Protein AF-A0A544U858-F1 (afdb_monomer)

Radius of gyration: 14.36 Å; Cα contacts (8 Å, |Δi|>4): 156; chains: 1; bounding box: 37×37×29 Å

pLDDT: mean 72.61, std 17.4, range [31.17, 94.0]

Solvent-accessible surface area (backbone atoms only — not comparable to full-atom values): 7009 Å² total; per-residue (Å²): 108,71,70,58,55,52,63,64,36,51,59,48,72,58,30,86,87,35,70,44,78,77,44,80,43,66,86,87,44,94,78,65,46,50,30,31,39,31,36,35,65,89,42,45,29,40,41,37,42,70,58,89,80,65,79,74,36,94,88,72,42,72,82,44,69,65,55,55,50,50,51,54,50,49,39,50,51,39,45,79,68,73,40,90,63,74,54,70,61,66,49,69,88,66,84,87,76,94,76,73,103,59,67,81,33,33,27,68,75,78,79,82,124

Secondary structure (DSSP, 8-state):
-HHHHHHHHGGGT--SS-EEEEEEESTT-TT--EEEEEEETTEEEEEEE--SSPPPBTTTBS--HHHHHHHHHHHHHHHHTT------PPPTT--S---SS--SEEEETT---

Mean predicted aligned error: 9.82 Å

Organism: Lysinibacillus sphaericus (NCBI:txid1421)

Foldseek 3Di:
DVVVVVVLCVQLVWQPPHKAFPDWPDVPDPFPWTWTWMQTPNWIKIWTFHDPDTDADPVPGPCDPVVLVVVLVVQVVCVVVVNPGFDFRDGPPDDDDPDDRHTSGIGTPPPDD

Nearest PDB structures (foldseek):
  3i0o-assembly1_A  TM=6.861E-01  e=9.593E-01  Legionella pneumophila serogroup 1
  4ocv-assembly1_A  TM=4.946E-01  e=9.052E-01  Bifidobacterium longum subsp. infantis ATCC 15697 = JCM 1222 = DSM 20088
  2pyw-assembly1_A  TM=4.686E-01  e=3.654E+00  Arabidopsis thaliana
  6trq-assembly2_C  TM=6.353E-01  e=8.247E+00  Saccharomyces cerevisiae S288C
  4qan-assembly2_B  TM=3.577E-01  e=5.818E+00  Mediterraneibacter gnavus ATCC 29149

Structure (mmCIF, N/CA/C/O backbone):
data_AF-A0A544U858-F1
#
_entry.id   AF-A0A544U858-F1
#
loop_
_atom_site.group_PDB
_atom_site.id
_atom_site.type_symbol
_atom_site.label_atom_id
_atom_site.label_alt_id
_atom_site.label_comp_id
_atom_site.label_asym_id
_atom_site.label_entity_id
_atom_site.label_seq_id
_atom_site.pdbx_PDB_ins_code
_atom_site.Cartn_x
_atom_site.Cartn_y
_atom_site.Cartn_z
_atom_site.occupancy
_atom_site.B_iso_or_equiv
_atom_site.auth_seq_id
_atom_site.auth_comp_id
_atom_site.auth_asym_id
_atom_site.auth_atom_id
_atom_site.pdbx_PDB_model_num
ATOM 1 N N . MET A 1 1 ? 1.764 16.251 0.477 1.00 72.62 1 MET A N 1
ATOM 2 C CA . MET A 1 1 ? 2.010 14.791 0.486 1.00 72.62 1 MET A CA 1
ATOM 3 C C . MET A 1 1 ? 0.793 13.998 0.961 1.00 72.62 1 MET A C 1
ATOM 5 O O . MET A 1 1 ? 0.250 13.236 0.179 1.00 72.62 1 MET A O 1
ATOM 9 N N . TYR A 1 2 ? 0.290 14.231 2.178 1.00 75.06 2 TYR A N 1
ATOM 10 C CA . TYR A 1 2 ? -0.862 13.506 2.746 1.00 75.06 2 TYR A CA 1
ATOM 11 C C . TYR A 1 2 ? -2.107 13.437 1.830 1.00 75.06 2 TYR A C 1
ATOM 13 O O . TYR A 1 2 ? -2.676 12.368 1.639 1.00 75.06 2 TYR A O 1
ATOM 21 N N . GLN A 1 3 ? -2.484 14.548 1.184 1.00 81.44 3 GLN A N 1
ATOM 22 C CA . GLN A 1 3 ? -3.631 14.579 0.259 1.00 81.44 3 GLN A CA 1
ATOM 23 C C . GLN A 1 3 ? -3.424 13.746 -1.019 1.00 81.44 3 GLN A C 1
ATOM 25 O O . GLN A 1 3 ? -4.383 13.210 -1.563 1.00 81.44 3 GLN A O 1
ATOM 30 N N . LEU A 1 4 ? -2.180 13.609 -1.494 1.00 82.25 4 LEU A N 1
ATOM 31 C CA . LEU A 1 4 ? -1.856 12.754 -2.644 1.00 82.25 4 LEU A CA 1
ATOM 32 C C . LEU A 1 4 ? -1.991 11.277 -2.275 1.00 82.25 4 LEU A C 1
ATOM 34 O O . LEU A 1 4 ? -2.550 10.506 -3.047 1.00 82.25 4 L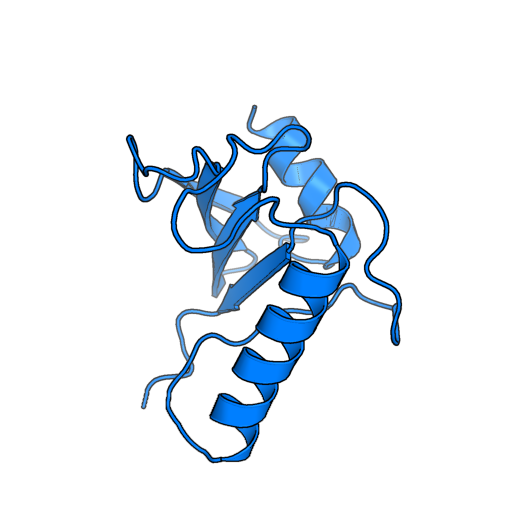EU A O 1
ATOM 38 N N . ILE A 1 5 ? -1.531 10.908 -1.077 1.00 80.25 5 ILE A N 1
ATOM 39 C CA . ILE A 1 5 ? -1.664 9.547 -0.553 1.00 80.25 5 ILE A CA 1
ATOM 40 C C . ILE A 1 5 ? -3.144 9.191 -0.390 1.00 80.25 5 ILE A C 1
ATOM 42 O O . ILE A 1 5 ? -3.550 8.139 -0.863 1.00 80.25 5 ILE A O 1
ATOM 46 N N . LYS A 1 6 ? -3.971 10.088 0.171 1.00 82.12 6 LYS A N 1
ATOM 47 C CA . LYS A 1 6 ? -5.429 9.879 0.237 1.00 82.12 6 LYS A CA 1
ATOM 48 C C . LYS A 1 6 ? -6.038 9.591 -1.134 1.00 82.12 6 LYS A C 1
ATOM 50 O O . LYS A 1 6 ? -6.656 8.548 -1.303 1.00 82.12 6 LYS A O 1
ATOM 55 N N . LYS A 1 7 ? -5.796 10.466 -2.116 1.00 83.75 7 LYS A N 1
ATOM 56 C CA . LYS A 1 7 ? -6.309 10.291 -3.485 1.00 83.75 7 LYS A CA 1
ATOM 57 C C . LYS A 1 7 ? -5.870 8.975 -4.120 1.00 83.75 7 LYS A C 1
ATOM 59 O O . LYS A 1 7 ? -6.648 8.321 -4.798 1.00 83.75 7 LYS A O 1
ATOM 64 N N . ALA A 1 8 ? -4.628 8.563 -3.889 1.00 83.12 8 ALA A N 1
ATOM 65 C CA . ALA A 1 8 ? -4.120 7.308 -4.428 1.00 83.12 8 ALA A CA 1
ATOM 66 C C . ALA A 1 8 ? -4.749 6.062 -3.774 1.00 83.12 8 ALA A C 1
ATOM 68 O O . ALA A 1 8 ? -4.706 4.986 -4.368 1.00 83.12 8 ALA A O 1
ATOM 69 N N . LEU A 1 9 ? -5.330 6.200 -2.577 1.00 84.12 9 LEU A N 1
ATOM 70 C CA . LEU A 1 9 ? -6.007 5.127 -1.847 1.00 84.12 9 LEU A CA 1
ATOM 71 C C . LEU A 1 9 ? -7.519 5.061 -2.123 1.00 84.12 9 LEU A C 1
ATOM 73 O O . LEU A 1 9 ? -8.115 4.012 -1.884 1.00 84.12 9 LEU A O 1
ATOM 77 N N . GLU A 1 10 ? -8.127 6.116 -2.680 1.00 83.50 10 GLU A N 1
ATOM 78 C CA . GLU A 1 10 ? -9.554 6.152 -3.057 1.00 83.50 10 GLU A CA 1
ATOM 79 C C . GLU A 1 10 ? -10.015 4.920 -3.867 1.00 83.50 10 GLU A C 1
ATOM 81 O O . GLU A 1 10 ? -11.052 4.351 -3.522 1.00 83.50 10 GLU A O 1
ATOM 86 N N . PRO A 1 11 ? -9.259 4.412 -4.867 1.00 84.69 11 PRO A N 1
ATOM 87 C CA . PRO A 1 11 ? -9.683 3.243 -5.645 1.00 84.69 11 PRO A CA 1
ATOM 88 C C . PRO A 1 11 ? -9.854 1.961 -4.811 1.00 84.69 11 PRO A C 1
ATOM 90 O O . PRO A 1 11 ? -10.583 1.046 -5.192 1.00 84.69 11 PRO A O 1
ATOM 93 N N . TYR A 1 12 ? -9.201 1.873 -3.653 1.00 82.75 12 TYR A N 1
ATOM 94 C CA . TYR A 1 12 ? -9.300 0.715 -2.766 1.00 82.75 12 TYR A CA 1
ATOM 95 C C . TYR A 1 12 ? -10.521 0.780 -1.849 1.00 82.75 12 TYR A C 1
ATOM 97 O O . TYR A 1 12 ? -10.752 -0.159 -1.095 1.00 82.75 12 TYR A O 1
ATOM 105 N N . SER A 1 13 ? -11.305 1.866 -1.904 1.00 84.06 13 SER A N 1
ATOM 106 C CA . SER A 1 13 ? -12.441 2.098 -1.002 1.00 84.06 13 SER A CA 1
ATOM 107 C C . SER A 1 13 ? -12.055 1.982 0.482 1.00 84.06 13 SER A C 1
ATOM 109 O O . SER A 1 13 ? -12.859 1.549 1.307 1.00 84.06 13 SER A O 1
ATOM 111 N N . LEU A 1 14 ? -10.810 2.343 0.814 1.00 82.81 14 LEU A N 1
ATOM 112 C CA . LEU A 1 14 ? -10.255 2.279 2.163 1.00 82.81 14 LEU A CA 1
ATOM 113 C C . LEU A 1 14 ? -10.293 3.645 2.838 1.00 82.81 14 LEU A C 1
ATOM 115 O O . LEU A 1 14 ? -9.905 4.654 2.249 1.00 82.81 14 LEU A O 1
ATOM 119 N N . GLY A 1 15 ? -10.667 3.656 4.115 1.00 79.19 15 GLY A N 1
ATOM 120 C CA . GLY A 1 15 ? -10.586 4.849 4.945 1.00 79.19 15 GLY A CA 1
ATOM 121 C C . GLY A 1 15 ? -11.729 5.833 4.715 1.00 79.19 15 GLY A C 1
ATOM 122 O O . GLY A 1 15 ? -11.542 7.042 4.871 1.00 79.19 15 GLY A O 1
ATOM 123 N N . ASN A 1 16 ? -12.906 5.313 4.346 1.00 81.12 16 ASN A N 1
ATOM 124 C CA . ASN A 1 16 ? -14.120 6.102 4.124 1.00 81.12 16 ASN A CA 1
ATOM 125 C C . ASN A 1 16 ? -14.607 6.775 5.417 1.00 81.12 16 ASN A C 1
ATOM 127 O O . ASN A 1 16 ? -15.208 7.847 5.363 1.00 81.12 16 ASN A O 1
ATOM 131 N N . LYS A 1 17 ? -14.359 6.153 6.578 1.00 85.94 17 LYS A N 1
ATOM 132 C CA . LYS A 1 17 ? -14.670 6.714 7.901 1.00 85.94 17 LYS A CA 1
ATOM 133 C C . LYS A 1 17 ? -13.447 7.397 8.502 1.00 85.94 17 LYS A C 1
ATOM 135 O O . LYS A 1 17 ? -13.566 8.491 9.048 1.00 85.94 17 LYS A O 1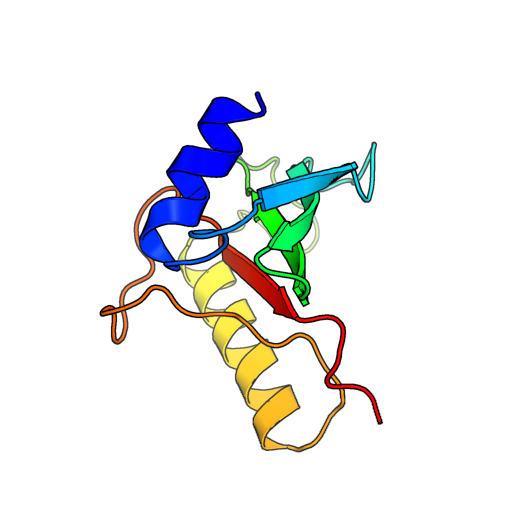
ATOM 140 N N . SER A 1 18 ? -12.275 6.768 8.422 1.00 89.00 18 SER A N 1
ATOM 141 C CA . SER A 1 18 ? -11.023 7.339 8.923 1.00 89.00 18 SER A CA 1
ATOM 142 C C . SER A 1 18 ? -9.805 6.846 8.147 1.00 89.00 18 SER A C 1
ATOM 144 O O . SER A 1 18 ? -9.691 5.672 7.814 1.00 89.00 18 SER A O 1
ATOM 146 N N . LEU A 1 19 ? -8.856 7.749 7.887 1.00 89.06 19 LEU A N 1
ATOM 147 C CA . LEU A 1 19 ? -7.585 7.417 7.245 1.00 89.06 19 LEU A CA 1
ATOM 148 C C . LEU A 1 19 ? -6.452 8.221 7.877 1.00 89.06 19 LEU A C 1
ATOM 150 O O . LEU A 1 19 ? -6.400 9.447 7.747 1.00 89.06 19 LEU A O 1
ATOM 154 N N . ILE A 1 20 ? -5.539 7.527 8.545 1.00 91.25 20 ILE A N 1
ATOM 155 C CA . ILE A 1 20 ? -4.396 8.103 9.253 1.00 91.25 20 ILE A CA 1
ATOM 156 C C . ILE A 1 20 ? -3.122 7.537 8.632 1.00 91.25 20 ILE A C 1
ATOM 158 O O . ILE A 1 20 ? -3.010 6.333 8.430 1.00 91.25 20 ILE A O 1
ATOM 162 N N . ILE A 1 21 ? -2.156 8.399 8.324 1.00 89.62 21 ILE A N 1
ATOM 163 C CA . ILE A 1 21 ? -0.801 7.963 7.972 1.00 89.62 21 ILE A CA 1
ATOM 164 C C . ILE A 1 21 ? -0.007 7.975 9.272 1.00 89.62 21 ILE A C 1
ATOM 166 O O . ILE A 1 21 ? 0.186 9.042 9.847 1.00 89.62 21 ILE A O 1
ATOM 170 N N . GLU A 1 22 ? 0.390 6.801 9.755 1.00 90.56 22 GLU A N 1
ATOM 171 C CA . GLU A 1 22 ? 1.054 6.648 11.052 1.00 90.56 22 GLU A CA 1
ATOM 172 C C . GLU A 1 22 ? 2.531 7.042 10.955 1.00 90.56 22 GLU A C 1
ATOM 174 O O . GLU A 1 22 ? 3.012 7.855 11.740 1.00 90.56 22 GLU A O 1
ATOM 179 N N . LYS A 1 23 ? 3.252 6.484 9.975 1.00 89.38 23 LYS A N 1
ATOM 180 C CA . LYS A 1 23 ? 4.671 6.782 9.737 1.00 89.38 23 LYS A CA 1
ATOM 181 C C . LYS A 1 23 ? 5.128 6.367 8.344 1.00 89.38 23 LYS A C 1
ATOM 183 O O . LYS A 1 23 ? 4.531 5.490 7.717 1.00 89.38 23 LYS A O 1
ATOM 188 N N . GLU A 1 24 ? 6.226 6.966 7.898 1.00 88.38 24 GLU A N 1
ATOM 189 C CA . GLU A 1 24 ? 7.014 6.460 6.775 1.00 88.38 24 GLU A CA 1
ATOM 190 C C . GLU A 1 24 ? 7.877 5.275 7.240 1.00 88.38 24 GLU A C 1
ATOM 192 O O . GLU A 1 24 ? 8.429 5.276 8.342 1.00 88.38 24 GLU A O 1
ATOM 197 N N . LEU A 1 25 ? 7.946 4.240 6.414 1.00 82.88 25 LEU A N 1
ATOM 198 C CA . LEU A 1 25 ? 8.707 3.016 6.613 1.00 82.88 25 LEU A CA 1
ATOM 199 C C . LEU A 1 25 ? 9.917 3.019 5.671 1.00 82.88 25 LEU A C 1
ATOM 201 O O . LEU A 1 25 ? 9.859 3.569 4.577 1.00 82.88 25 LEU A O 1
ATOM 205 N N . HIS A 1 26 ? 11.003 2.362 6.086 1.00 79.38 26 HIS A N 1
ATOM 206 C CA . HIS A 1 26 ? 12.195 2.125 5.257 1.00 79.38 26 HIS A CA 1
ATOM 207 C C . HIS A 1 26 ? 12.834 3.386 4.640 1.00 79.38 26 HIS A C 1
ATOM 209 O O . HIS A 1 26 ? 13.293 3.367 3.496 1.00 79.38 26 HIS A O 1
ATOM 215 N N . ILE A 1 27 ? 12.907 4.475 5.412 1.00 76.75 27 ILE A N 1
ATOM 216 C CA . ILE A 1 27 ? 13.613 5.703 5.019 1.00 76.75 27 ILE A CA 1
ATOM 217 C C . ILE A 1 27 ? 15.064 5.351 4.645 1.00 76.75 27 ILE A C 1
ATOM 219 O O . ILE A 1 27 ? 15.777 4.731 5.433 1.00 76.75 27 ILE A O 1
ATOM 223 N N . GLY A 1 28 ? 15.496 5.727 3.437 1.00 68.19 28 GLY A N 1
ATOM 224 C CA . GLY A 1 28 ? 16.832 5.402 2.914 1.00 68.19 28 GLY A CA 1
ATOM 225 C C . GLY A 1 28 ? 16.947 4.038 2.216 1.00 68.19 28 GLY A C 1
ATOM 226 O O . GLY A 1 28 ? 18.056 3.591 1.932 1.00 68.19 28 GLY A O 1
ATOM 227 N N . SER A 1 29 ? 15.825 3.371 1.930 1.00 69.19 29 SER A N 1
ATOM 228 C CA . SER A 1 29 ? 15.782 2.139 1.135 1.00 69.19 29 SER A CA 1
ATOM 229 C C . SER A 1 29 ? 16.430 2.298 -0.248 1.00 69.19 29 SER A C 1
ATOM 231 O O . SER A 1 29 ? 16.215 3.291 -0.944 1.00 69.19 29 SER A O 1
ATOM 233 N N . TRP A 1 30 ? 17.142 1.257 -0.697 1.00 65.12 30 TRP A N 1
ATOM 234 C CA . TRP A 1 30 ? 17.829 1.216 -1.994 1.00 65.12 30 TRP A CA 1
ATOM 235 C C . TRP A 1 30 ? 16.895 1.438 -3.194 1.00 65.12 30 TRP A C 1
ATOM 237 O O . TRP A 1 30 ? 17.312 1.984 -4.214 1.00 65.12 30 TRP A O 1
ATOM 247 N N . ASN A 1 31 ? 15.631 1.017 -3.085 1.00 67.25 31 ASN A N 1
ATOM 248 C CA . ASN A 1 31 ? 14.650 1.132 -4.166 1.00 67.25 31 ASN A CA 1
ATOM 249 C C . ASN A 1 31 ? 13.993 2.521 -4.239 1.00 67.25 31 ASN A C 1
ATOM 251 O O . ASN A 1 31 ? 13.298 2.801 -5.212 1.00 67.25 31 ASN A O 1
ATOM 255 N N . ASN A 1 32 ? 14.245 3.400 -3.257 1.00 71.56 32 ASN A N 1
ATOM 256 C CA . ASN A 1 32 ? 13.658 4.738 -3.147 1.00 71.56 32 ASN A CA 1
ATOM 257 C C . ASN A 1 32 ? 12.121 4.774 -3.259 1.00 71.56 32 ASN A C 1
ATOM 259 O O . ASN A 1 32 ? 11.555 5.799 -3.658 1.00 71.56 32 ASN A O 1
ATOM 263 N N . ASP A 1 33 ? 11.454 3.668 -2.935 1.00 78.69 33 ASP A N 1
ATOM 264 C CA . ASP A 1 33 ? 10.001 3.620 -2.862 1.00 78.69 33 ASP A CA 1
ATOM 265 C C . ASP A 1 33 ? 9.528 4.336 -1.605 1.00 78.69 33 ASP A C 1
ATOM 267 O O . ASP A 1 33 ? 10.150 4.226 -0.548 1.00 78.69 33 ASP A O 1
ATOM 271 N N . LEU A 1 34 ? 8.401 5.038 -1.709 1.00 83.56 34 LEU A N 1
ATOM 272 C CA . LEU A 1 34 ? 7.766 5.594 -0.523 1.00 83.56 34 LEU A CA 1
ATOM 273 C C . LEU A 1 34 ? 6.885 4.517 0.091 1.00 83.56 34 LEU A C 1
ATOM 275 O O . LEU A 1 34 ? 5.969 4.000 -0.554 1.00 83.56 34 LEU A O 1
ATOM 279 N N . HIS A 1 35 ? 7.154 4.183 1.342 1.00 86.94 35 HIS A N 1
ATOM 280 C CA . HIS A 1 35 ? 6.430 3.150 2.060 1.00 86.94 35 HIS A CA 1
ATOM 281 C C . HIS A 1 35 ? 5.828 3.769 3.312 1.00 86.94 35 HIS A C 1
ATOM 283 O O . HIS A 1 35 ? 6.527 4.402 4.089 1.00 86.94 35 HIS A O 1
ATOM 289 N N . TYR A 1 36 ? 4.526 3.617 3.509 1.00 88.75 36 TYR A N 1
ATOM 290 C CA . TYR A 1 36 ? 3.817 4.174 4.651 1.00 88.75 36 TYR A CA 1
ATOM 291 C C . TYR A 1 36 ? 3.066 3.091 5.406 1.00 88.75 36 TYR A C 1
ATOM 293 O O . TYR A 1 36 ? 2.420 2.238 4.800 1.00 88.75 36 TYR A O 1
ATOM 301 N N . LYS A 1 37 ? 3.086 3.176 6.734 1.00 91.31 37 LYS A N 1
ATOM 302 C CA . LYS A 1 37 ? 2.092 2.511 7.570 1.00 91.31 37 LYS A CA 1
ATOM 303 C C . LYS A 1 37 ? 0.875 3.424 7.669 1.00 91.31 37 LYS A C 1
ATOM 305 O O . LYS A 1 37 ? 1.005 4.586 8.062 1.00 91.31 37 LYS A O 1
ATOM 310 N N . ILE A 1 38 ? -0.288 2.917 7.290 1.00 91.38 38 ILE A N 1
ATOM 311 C CA . ILE A 1 38 ? -1.560 3.635 7.334 1.00 91.38 38 ILE A CA 1
ATOM 312 C C . ILE A 1 38 ? -2.551 2.886 8.224 1.00 91.38 38 ILE A C 1
ATOM 314 O O . ILE A 1 38 ? -2.525 1.663 8.305 1.00 91.38 38 ILE A O 1
ATOM 318 N N . VAL A 1 39 ? -3.452 3.618 8.865 1.00 91.56 39 VAL A N 1
ATOM 319 C CA . VAL A 1 39 ? -4.603 3.069 9.580 1.00 91.56 39 VAL A CA 1
ATOM 320 C C . VAL A 1 39 ? -5.853 3.551 8.861 1.00 91.56 39 VAL A C 1
ATOM 322 O O . VAL A 1 39 ? -6.121 4.754 8.829 1.00 91.56 39 VAL A O 1
ATOM 325 N N . ALA A 1 40 ? -6.590 2.628 8.254 1.00 88.81 40 ALA A N 1
ATOM 326 C CA . ALA A 1 40 ? -7.809 2.899 7.505 1.00 88.81 40 ALA A CA 1
ATOM 327 C C . ALA A 1 40 ? -8.986 2.177 8.169 1.00 88.81 40 ALA A C 1
ATOM 329 O O . ALA A 1 40 ? -8.969 0.957 8.309 1.00 88.81 40 ALA A O 1
ATOM 330 N N . ASP A 1 41 ? -9.990 2.933 8.616 1.00 89.75 41 ASP A N 1
ATOM 331 C CA . ASP A 1 41 ? -11.199 2.421 9.275 1.00 89.75 41 ASP A CA 1
ATOM 332 C C . ASP A 1 41 ? -10.913 1.470 10.461 1.00 89.75 41 ASP A C 1
ATOM 334 O O . ASP A 1 41 ? -11.645 0.514 10.710 1.00 89.75 41 ASP A O 1
ATOM 338 N N . GLY A 1 42 ? -9.829 1.734 11.202 1.00 87.75 42 GLY A N 1
ATOM 339 C CA . GLY A 1 42 ? -9.386 0.929 12.349 1.00 87.75 42 GLY A CA 1
ATOM 340 C C . GLY A 1 42 ? -8.512 -0.280 11.999 1.00 87.75 42 GLY A C 1
ATOM 341 O O . GLY A 1 42 ? -8.034 -0.954 12.907 1.00 87.75 42 GLY A O 1
ATOM 342 N N . LYS A 1 43 ? -8.257 -0.536 10.711 1.00 88.69 43 LYS A N 1
ATOM 343 C CA . LYS A 1 43 ? -7.360 -1.593 10.228 1.00 88.69 43 LYS A CA 1
ATOM 344 C C . LYS A 1 43 ? -6.013 -1.024 9.803 1.00 88.69 43 LYS A C 1
ATOM 346 O O . LYS A 1 43 ? -5.943 0.066 9.235 1.00 88.69 43 LYS A O 1
ATOM 351 N N . ILE A 1 44 ? -4.943 -1.765 10.068 1.00 88.56 44 ILE A N 1
ATOM 352 C CA . ILE A 1 44 ? -3.576 -1.352 9.748 1.00 88.56 44 ILE A CA 1
ATOM 353 C C . ILE A 1 44 ? -3.213 -1.875 8.366 1.00 88.56 44 ILE A C 1
ATOM 355 O O . ILE A 1 44 ? -3.319 -3.074 8.118 1.00 88.56 44 ILE A O 1
ATOM 359 N N . PHE A 1 45 ? -2.738 -0.983 7.497 1.00 88.19 45 PHE A N 1
ATOM 360 C CA . PHE A 1 45 ? -2.190 -1.342 6.202 1.00 88.19 45 PHE A CA 1
ATOM 361 C C . PHE A 1 45 ? -0.779 -0.806 5.985 1.00 88.19 45 PHE A C 1
ATOM 363 O O . PHE A 1 45 ? -0.400 0.249 6.491 1.00 88.19 45 PHE A O 1
ATOM 370 N N . SER A 1 46 ? -0.015 -1.493 5.146 1.00 87.50 46 SER A N 1
ATOM 371 C CA . SER A 1 46 ? 1.231 -0.974 4.582 1.00 87.50 46 SER A CA 1
ATOM 372 C C . SER A 1 46 ? 1.000 -0.541 3.130 1.00 87.50 46 SER A C 1
ATOM 374 O O . SER A 1 46 ? 0.684 -1.391 2.304 1.00 87.50 46 SER A O 1
ATOM 376 N N . ALA A 1 47 ? 1.174 0.744 2.812 1.00 87.88 47 ALA A N 1
ATOM 377 C CA . ALA A 1 47 ? 1.034 1.318 1.474 1.00 87.88 47 ALA A CA 1
ATOM 378 C C . ALA A 1 47 ? 2.399 1.575 0.831 1.00 87.88 47 ALA A C 1
ATOM 380 O O . ALA A 1 47 ? 3.195 2.348 1.365 1.00 87.88 47 ALA A O 1
ATOM 381 N N . ARG A 1 48 ? 2.654 0.975 -0.337 1.00 85.88 48 ARG A N 1
ATOM 382 C CA . ARG A 1 48 ? 3.897 1.178 -1.098 1.00 85.88 48 ARG A CA 1
ATOM 383 C C . ARG A 1 48 ? 3.641 1.906 -2.418 1.00 85.88 48 ARG A C 1
ATOM 385 O O . ARG A 1 48 ? 2.916 1.417 -3.288 1.00 85.88 48 ARG A O 1
ATOM 392 N N . PHE A 1 49 ? 4.285 3.059 -2.573 1.00 82.38 49 PHE A N 1
ATOM 393 C CA . PHE A 1 49 ? 4.276 3.888 -3.773 1.00 82.38 49 PHE A CA 1
ATOM 394 C C . PHE A 1 49 ? 5.603 3.741 -4.493 1.00 82.38 49 PHE A C 1
ATOM 396 O O . PHE A 1 49 ? 6.656 4.133 -3.987 1.00 82.38 49 PHE A O 1
ATOM 403 N N . ILE A 1 50 ? 5.534 3.175 -5.690 1.00 78.31 50 ILE A N 1
ATOM 404 C CA . ILE A 1 50 ? 6.728 2.880 -6.457 1.00 78.31 50 ILE A CA 1
ATOM 405 C C . ILE A 1 50 ? 7.057 4.050 -7.383 1.00 78.31 50 ILE A C 1
ATOM 407 O O . ILE A 1 50 ? 6.171 4.583 -8.058 1.00 78.31 50 ILE A O 1
ATOM 411 N N . LYS A 1 51 ? 8.335 4.432 -7.453 1.00 72.25 51 LYS A N 1
ATOM 412 C CA . LYS A 1 51 ? 8.784 5.464 -8.395 1.00 72.25 51 LYS A CA 1
ATOM 413 C C . LYS A 1 51 ? 8.551 5.046 -9.850 1.00 72.25 51 LYS A C 1
ATOM 415 O O . LYS A 1 51 ? 8.731 3.883 -10.218 1.00 72.25 51 LYS A O 1
ATOM 420 N N . LYS A 1 52 ? 8.175 6.033 -10.673 1.00 67.12 52 LYS A N 1
ATOM 421 C CA . LYS A 1 52 ? 8.007 5.893 -12.128 1.00 67.12 52 LYS A CA 1
ATOM 422 C C . LYS A 1 52 ? 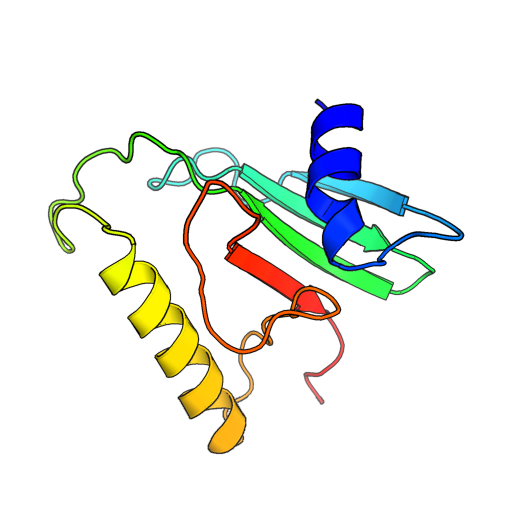9.348 5.634 -12.817 1.00 67.12 52 LYS A C 1
ATOM 424 O O . LYS A 1 52 ? 9.451 4.721 -13.623 1.00 67.12 52 LYS A O 1
ATOM 429 N N . GLU A 1 53 ? 10.359 6.425 -12.472 1.00 66.00 53 GLU A N 1
ATOM 430 C CA . GLU A 1 53 ? 11.738 6.249 -12.923 1.00 66.00 5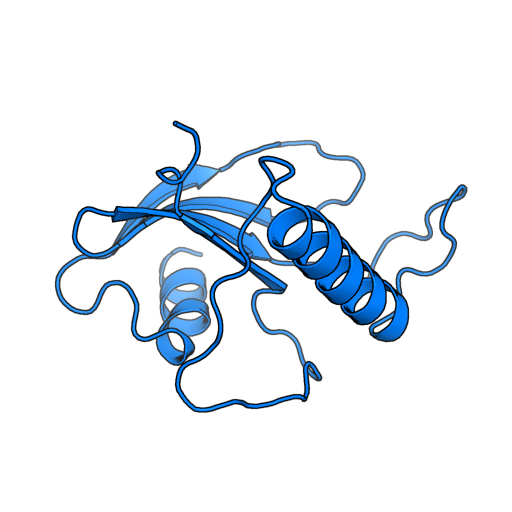3 GLU A CA 1
ATOM 431 C C . GLU A 1 53 ? 12.490 5.491 -11.835 1.00 66.00 53 GLU A C 1
ATOM 433 O O . GLU A 1 53 ? 12.782 6.032 -10.764 1.00 66.00 53 GLU A O 1
ATOM 438 N N . ARG A 1 54 ? 12.716 4.199 -12.068 1.00 64.75 54 ARG A N 1
ATOM 439 C CA . ARG A 1 54 ? 13.439 3.347 -11.127 1.00 64.75 54 ARG A CA 1
ATOM 440 C C . ARG A 1 54 ? 14.915 3.398 -11.461 1.00 64.75 54 ARG A C 1
ATOM 442 O O . ARG A 1 54 ? 15.290 3.248 -12.621 1.00 64.75 54 ARG A O 1
ATOM 449 N N . SER A 1 55 ? 15.748 3.578 -10.442 1.00 54.28 55 SER A N 1
ATOM 450 C CA . SER A 1 55 ? 17.186 3.393 -10.595 1.00 54.28 55 SER A CA 1
ATOM 451 C C . SER A 1 55 ? 17.440 1.961 -11.089 1.00 54.28 55 SER A C 1
ATOM 453 O O . SER A 1 55 ? 16.868 1.030 -10.510 1.00 54.28 55 SER A O 1
ATOM 455 N N . PRO A 1 56 ? 18.256 1.758 -12.138 1.00 55.94 56 PRO A N 1
ATOM 456 C CA . PRO A 1 56 ? 18.603 0.421 -12.594 1.00 55.94 56 PRO A CA 1
ATOM 457 C C . PRO A 1 56 ? 19.195 -0.377 -11.428 1.00 55.94 56 PRO A C 1
ATOM 459 O O . PRO A 1 56 ? 20.118 0.086 -10.758 1.00 55.94 56 PRO A O 1
ATOM 462 N N . ASN A 1 57 ? 18.639 -1.558 -11.153 1.00 58.78 57 ASN A N 1
ATOM 463 C CA . ASN A 1 57 ? 19.181 -2.460 -10.145 1.00 58.78 57 ASN A CA 1
ATOM 464 C C . ASN A 1 57 ? 20.177 -3.408 -10.832 1.00 58.78 57 ASN A C 1
ATOM 466 O O . ASN A 1 57 ? 19.860 -4.008 -11.855 1.00 58.78 57 ASN A O 1
ATOM 470 N N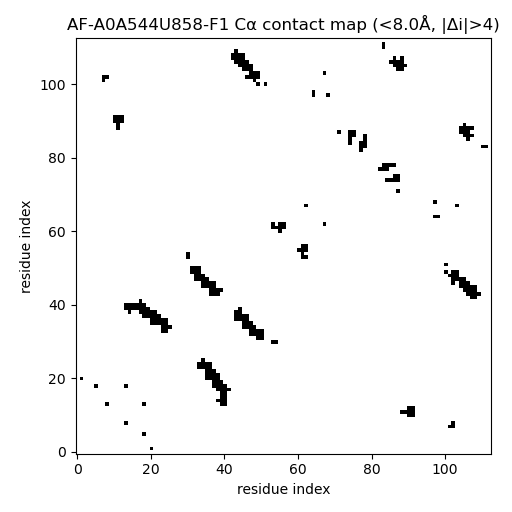 . THR A 1 58 ? 21.374 -3.570 -10.269 1.00 56.34 58 THR A N 1
ATOM 471 C CA . THR A 1 58 ? 22.424 -4.442 -10.825 1.00 56.34 58 THR A CA 1
ATOM 472 C C . THR A 1 58 ? 22.091 -5.940 -10.772 1.00 56.34 58 THR A C 1
ATOM 474 O O . THR A 1 58 ? 22.616 -6.705 -11.570 1.00 56.34 58 THR A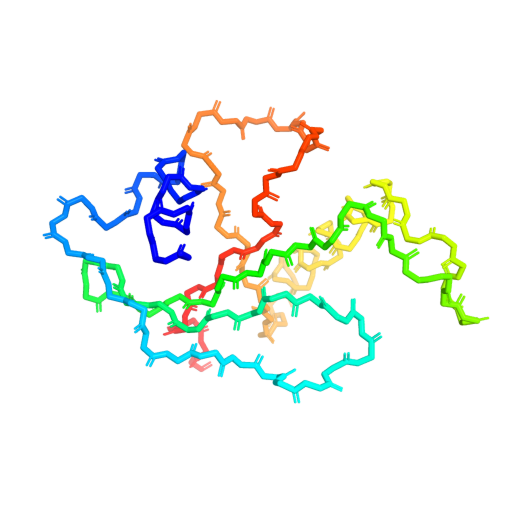 O 1
ATOM 477 N N . VAL A 1 59 ? 21.210 -6.359 -9.863 1.00 60.47 59 VAL A N 1
ATOM 478 C CA . VAL A 1 59 ? 20.750 -7.740 -9.628 1.00 60.47 59 VAL A CA 1
ATOM 479 C C . VAL A 1 59 ? 19.467 -8.070 -10.401 1.00 60.47 59 VAL A C 1
ATOM 481 O O . VAL A 1 59 ? 19.316 -9.187 -10.884 1.00 60.47 59 VAL A O 1
ATOM 484 N N . PHE A 1 60 ? 18.541 -7.114 -10.532 1.00 56.00 60 PHE A N 1
ATOM 485 C CA . PHE A 1 60 ? 17.211 -7.345 -11.129 1.00 56.00 60 PHE A CA 1
ATOM 486 C C . PHE A 1 60 ? 16.967 -6.604 -12.453 1.00 56.00 60 PHE A C 1
ATOM 488 O O . PHE A 1 60 ? 15.88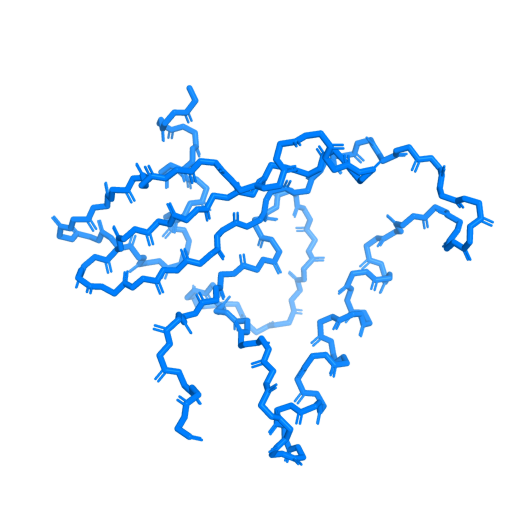1 -6.716 -13.022 1.00 56.00 60 PHE A O 1
ATOM 495 N N . GLY A 1 61 ? 17.952 -5.851 -12.949 1.00 63.59 61 GLY A N 1
ATOM 496 C CA . GLY A 1 61 ? 17.821 -5.036 -14.154 1.00 63.59 61 GLY A CA 1
ATOM 497 C C . GLY A 1 61 ? 16.811 -3.894 -13.995 1.00 63.59 61 GLY A C 1
ATOM 498 O O . GLY A 1 61 ? 16.598 -3.354 -12.904 1.00 63.59 61 GLY A O 1
ATOM 499 N N . GLU A 1 62 ? 16.188 -3.503 -15.105 1.00 66.81 62 GLU A N 1
ATOM 500 C CA . GLU A 1 62 ? 15.096 -2.533 -15.112 1.00 66.81 62 GLU A CA 1
ATOM 501 C C . GLU A 1 62 ? 13.828 -3.192 -14.553 1.00 66.81 62 GLU A C 1
ATOM 503 O O . GLU A 1 62 ? 13.260 -4.099 -15.163 1.00 66.81 62 GLU A O 1
ATOM 508 N N . ILE A 1 63 ? 13.367 -2.748 -13.379 1.00 68.44 63 ILE A N 1
ATOM 509 C CA . ILE A 1 63 ? 12.133 -3.270 -12.787 1.00 68.44 63 ILE A CA 1
ATOM 510 C C . ILE A 1 63 ? 10.954 -2.753 -13.626 1.00 68.44 63 ILE A C 1
ATOM 512 O O . ILE A 1 63 ? 10.422 -1.674 -13.371 1.00 68.44 63 ILE A O 1
ATOM 516 N N . SER A 1 64 ? 10.548 -3.521 -14.631 1.00 71.69 64 SER A N 1
ATOM 517 C CA . SER A 1 64 ? 9.422 -3.213 -15.514 1.00 71.69 64 SER A CA 1
ATOM 518 C C . SER A 1 64 ? 8.066 -3.510 -14.855 1.00 71.69 64 SER A C 1
ATOM 520 O O . SER A 1 64 ? 7.985 -4.139 -13.794 1.00 71.69 64 SER A O 1
ATOM 522 N N . ASN A 1 65 ? 6.968 -3.097 -15.498 1.00 74.94 65 ASN A N 1
ATOM 523 C CA . ASN A 1 65 ? 5.612 -3.472 -15.067 1.00 74.94 65 ASN A CA 1
ATOM 524 C C . ASN A 1 65 ? 5.409 -4.996 -15.054 1.00 74.94 65 ASN A C 1
ATOM 526 O O . ASN A 1 65 ? 4.725 -5.511 -14.172 1.00 74.94 65 ASN A O 1
ATOM 530 N N . ASN A 1 66 ? 6.050 -5.726 -15.973 1.00 77.19 66 ASN A N 1
ATOM 531 C CA . ASN A 1 66 ? 5.977 -7.187 -16.014 1.00 77.19 66 ASN A CA 1
ATOM 532 C C . ASN A 1 66 ? 6.603 -7.810 -14.765 1.00 77.19 66 ASN A C 1
ATOM 534 O O . ASN A 1 66 ? 6.020 -8.712 -14.174 1.00 77.19 66 ASN A O 1
ATOM 538 N N . ILE A 1 67 ? 7.745 -7.288 -14.308 1.00 77.06 67 ILE A N 1
ATOM 539 C CA . ILE A 1 67 ? 8.393 -7.782 -13.086 1.00 77.06 67 ILE A CA 1
ATOM 540 C C . ILE A 1 67 ? 7.499 -7.551 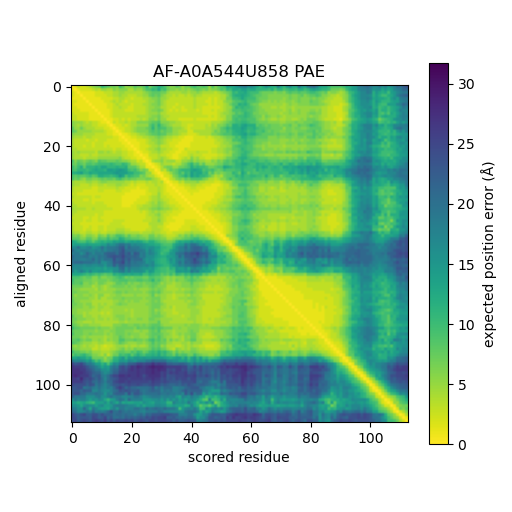-11.862 1.00 77.06 67 ILE A C 1
ATOM 542 O O . ILE A 1 67 ? 7.381 -8.439 -11.024 1.00 77.06 67 ILE A O 1
ATOM 546 N N . LEU A 1 68 ? 6.812 -6.409 -11.765 1.00 76.50 68 LEU A N 1
ATOM 547 C CA . LEU A 1 68 ? 5.848 -6.175 -10.677 1.00 76.50 68 LEU A CA 1
ATOM 548 C C . LEU A 1 68 ? 4.668 -7.143 -10.716 1.00 76.50 68 LEU A C 1
ATOM 550 O O . LEU A 1 68 ? 4.176 -7.577 -9.673 1.00 76.50 68 LEU A O 1
ATOM 554 N N . PHE A 1 69 ? 4.194 -7.454 -11.919 1.00 81.44 69 PHE A N 1
ATOM 555 C CA . PHE A 1 69 ? 3.102 -8.391 -12.107 1.00 81.44 69 PHE A CA 1
ATOM 556 C C . PHE A 1 69 ? 3.509 -9.805 -11.682 1.00 81.44 69 PHE A C 1
ATOM 558 O O . PHE A 1 69 ? 2.766 -10.462 -10.956 1.00 81.44 69 PHE A O 1
ATOM 565 N N . GLU A 1 70 ? 4.714 -10.243 -12.045 1.00 81.56 70 GLU A N 1
ATOM 566 C CA . GLU A 1 70 ? 5.252 -11.530 -11.598 1.00 81.56 70 GLU A CA 1
ATOM 567 C C . GLU A 1 70 ? 5.520 -11.554 -10.088 1.00 81.56 70 GLU A C 1
ATOM 569 O O . GLU A 1 70 ? 5.176 -12.532 -9.429 1.00 81.56 70 GLU A O 1
ATOM 574 N N . GLN A 1 71 ? 6.013 -10.460 -9.496 1.00 81.06 71 GLN A N 1
ATOM 575 C CA . GLN A 1 71 ? 6.115 -10.340 -8.036 1.00 81.06 71 GLN A CA 1
ATOM 576 C C . GLN A 1 71 ? 4.744 -10.486 -7.365 1.00 81.06 71 GLN A C 1
ATOM 578 O O . GLN A 1 71 ? 4.609 -11.217 -6.390 1.00 81.06 71 GLN A O 1
ATOM 583 N N . THR A 1 72 ? 3.708 -9.854 -7.924 1.00 81.12 72 THR A N 1
ATOM 584 C CA . THR A 1 72 ? 2.329 -9.942 -7.419 1.00 81.12 72 THR A CA 1
ATOM 585 C C . THR A 1 72 ? 1.795 -11.374 -7.476 1.00 81.12 72 THR A C 1
ATOM 587 O O . THR A 1 72 ? 1.201 -11.853 -6.508 1.00 81.12 72 THR A O 1
ATOM 590 N N . LYS A 1 73 ? 2.033 -12.088 -8.584 1.00 84.88 73 LYS A N 1
ATOM 591 C CA . LYS A 1 73 ? 1.679 -13.509 -8.705 1.00 84.88 73 LYS A CA 1
ATOM 592 C C . LYS A 1 73 ? 2.431 -14.372 -7.706 1.00 84.88 73 LYS A C 1
ATOM 594 O O . LYS A 1 73 ? 1.830 -15.261 -7.117 1.00 84.88 73 LYS A O 1
ATOM 599 N N . PHE A 1 74 ? 3.721 -14.115 -7.513 1.00 84.88 74 PHE A N 1
ATOM 600 C CA . PHE A 1 74 ? 4.533 -14.878 -6.577 1.00 84.88 74 PHE A CA 1
ATOM 601 C C . PHE A 1 74 ? 4.059 -14.687 -5.131 1.00 84.88 74 PHE A C 1
ATOM 603 O O . PHE A 1 74 ? 3.910 -15.669 -4.411 1.00 84.88 74 PHE A O 1
ATOM 610 N N . CYS A 1 75 ? 3.711 -13.459 -4.727 1.00 84.31 75 CYS A N 1
ATOM 611 C CA . CYS A 1 75 ? 3.080 -13.206 -3.427 1.00 84.31 75 CYS A CA 1
ATOM 612 C C . CYS A 1 75 ? 1.787 -14.018 -3.254 1.00 84.31 75 CYS A C 1
ATOM 614 O O . CYS A 1 75 ? 1.594 -14.649 -2.218 1.00 84.31 75 CYS A O 1
ATOM 616 N N . GLN A 1 76 ? 0.922 -14.035 -4.276 1.00 83.44 76 GLN A N 1
ATOM 617 C CA . GLN A 1 76 ? -0.314 -14.821 -4.247 1.00 83.44 76 GLN A CA 1
ATOM 618 C C . GLN A 1 76 ? -0.027 -16.327 -4.160 1.00 83.44 76 GLN A C 1
ATOM 620 O O . GLN A 1 76 ? -0.654 -17.010 -3.364 1.00 83.44 76 GLN A O 1
ATOM 625 N N . PHE A 1 77 ? 0.954 -16.835 -4.910 1.00 88.44 77 PHE A N 1
ATOM 626 C CA . PHE A 1 77 ? 1.364 -18.237 -4.844 1.00 88.44 77 PHE A CA 1
ATOM 627 C C . PHE A 1 77 ? 1.801 -18.643 -3.430 1.00 88.44 77 PHE A C 1
ATOM 629 O O . PHE A 1 77 ? 1.408 -19.706 -2.958 1.00 88.44 77 PHE A O 1
ATOM 636 N N . LEU A 1 78 ? 2.578 -17.806 -2.735 1.00 88.44 78 LEU A N 1
ATOM 637 C CA . LEU A 1 78 ? 2.992 -18.074 -1.353 1.00 88.44 78 LEU A CA 1
ATOM 638 C C . LEU A 1 78 ? 1.782 -18.188 -0.416 1.00 88.44 78 LEU A C 1
ATOM 640 O O . LEU A 1 78 ? 1.678 -19.153 0.339 1.00 88.44 78 LEU A O 1
ATOM 644 N N . ILE A 1 79 ? 0.841 -17.252 -0.531 1.00 85.75 79 ILE A N 1
ATOM 645 C CA . ILE A 1 79 ? -0.417 -17.254 0.224 1.00 85.75 79 ILE A CA 1
ATOM 646 C C . ILE A 1 79 ? -1.240 -18.514 -0.050 1.00 85.75 79 ILE A C 1
ATOM 648 O O . ILE A 1 79 ? -1.688 -19.172 0.886 1.00 85.75 79 ILE A O 1
ATOM 652 N N . ASP A 1 80 ? -1.419 -18.864 -1.325 1.00 88.44 80 ASP A N 1
ATOM 653 C CA . ASP A 1 80 ? -2.215 -20.021 -1.746 1.00 88.44 80 ASP A CA 1
ATOM 654 C C . ASP A 1 80 ? -1.619 -21.336 -1.209 1.00 88.44 80 ASP A C 1
ATOM 656 O O . ASP A 1 80 ? -2.336 -22.311 -0.988 1.00 88.44 80 ASP A O 1
ATOM 660 N N . ASN A 1 81 ? -0.309 -21.344 -0.939 1.00 94.00 81 ASN A N 1
ATOM 661 C CA . ASN A 1 81 ? 0.422 -22.450 -0.324 1.00 94.00 81 ASN A CA 1
ATOM 662 C C . ASN A 1 81 ? 0.592 -22.297 1.199 1.00 94.00 81 ASN A C 1
ATOM 664 O O . ASN A 1 81 ? 1.454 -22.946 1.786 1.00 94.00 81 ASN A O 1
ATOM 668 N N . GLN A 1 82 ? -0.231 -21.463 1.845 1.00 91.06 82 GLN A N 1
ATOM 669 C CA . GLN A 1 82 ? -0.267 -21.264 3.301 1.00 91.06 82 GLN A CA 1
ATOM 670 C C . GLN A 1 82 ? 1.051 -20.753 3.899 1.00 91.06 82 GLN A C 1
ATOM 672 O O . GLN A 1 82 ? 1.268 -20.848 5.107 1.00 91.06 82 GLN A O 1
ATOM 677 N N . VAL A 1 83 ? 1.934 -20.179 3.078 1.00 89.94 83 VAL A N 1
ATOM 678 C CA . VAL A 1 83 ? 3.116 -19.479 3.575 1.00 89.94 83 VAL A CA 1
ATOM 679 C C . VAL A 1 83 ? 2.650 -18.125 4.107 1.00 89.94 83 VAL A C 1
ATOM 681 O O . VAL A 1 83 ? 2.072 -17.349 3.338 1.00 89.94 83 VAL A O 1
ATOM 684 N N . PRO A 1 84 ? 2.903 -17.802 5.388 1.00 82.50 84 PRO A N 1
ATOM 685 C CA . PRO A 1 84 ? 2.541 -16.507 5.940 1.00 82.50 84 PRO A CA 1
ATOM 686 C C . PRO A 1 84 ? 3.318 -15.416 5.203 1.00 82.50 84 PRO A C 1
ATOM 688 O O . PRO A 1 84 ? 4.527 -15.248 5.377 1.00 82.50 84 PRO A O 1
ATOM 691 N N . PHE A 1 85 ? 2.625 -14.695 4.330 1.00 82.44 85 PHE A N 1
ATOM 692 C CA . PHE A 1 85 ? 3.227 -13.691 3.470 1.00 82.44 85 PHE A CA 1
ATOM 693 C C . PHE A 1 85 ? 2.281 -12.512 3.240 1.00 82.44 85 PHE A C 1
ATOM 695 O O . PHE A 1 85 ? 1.129 -12.491 3.668 1.00 82.44 85 PHE A O 1
ATOM 702 N N . MET A 1 86 ? 2.808 -11.495 2.568 1.00 77.38 86 MET A N 1
ATOM 703 C CA . MET A 1 86 ? 2.133 -10.242 2.276 1.00 77.38 86 MET A CA 1
ATOM 704 C C . MET A 1 86 ? 0.887 -10.427 1.395 1.00 77.38 86 MET A C 1
ATOM 706 O O . MET A 1 86 ? 1.008 -10.713 0.203 1.00 77.38 86 MET A O 1
ATOM 710 N N . TYR A 1 87 ? -0.297 -10.156 1.952 1.00 77.75 87 TYR A N 1
ATOM 711 C CA . TYR A 1 87 ? -1.543 -10.046 1.188 1.00 77.75 87 TYR A CA 1
ATOM 712 C C . TYR A 1 87 ? -1.611 -8.728 0.429 1.00 77.75 87 TYR A C 1
ATOM 714 O O . TYR A 1 87 ? -1.421 -7.662 1.003 1.00 77.75 87 TYR A O 1
ATOM 722 N N . LEU A 1 88 ? -1.922 -8.805 -0.864 1.00 80.62 88 LEU A N 1
ATOM 723 C CA . LEU A 1 88 ? -2.124 -7.634 -1.708 1.00 80.62 88 LEU A CA 1
ATOM 724 C C . LEU A 1 88 ? -3.608 -7.276 -1.745 1.00 80.62 88 LEU A C 1
ATOM 726 O O . LEU A 1 88 ? -4.425 -7.998 -2.322 1.00 80.62 88 LEU A O 1
ATOM 730 N N . PHE A 1 89 ? -3.954 -6.138 -1.153 1.00 79.00 89 PHE A N 1
ATOM 731 C CA . PHE A 1 89 ? -5.291 -5.574 -1.241 1.00 79.00 89 PHE A CA 1
ATOM 732 C C . PHE A 1 89 ? -5.555 -5.111 -2.673 1.00 79.00 89 PHE A C 1
ATOM 734 O O . PHE A 1 89 ? -4.730 -4.435 -3.296 1.00 79.00 89 PHE A O 1
ATOM 741 N N . ARG A 1 90 ? -6.718 -5.482 -3.202 1.00 74.44 90 ARG A N 1
ATOM 742 C CA . ARG A 1 90 ? -7.096 -5.205 -4.588 1.00 74.44 90 ARG A CA 1
ATOM 743 C C . ARG A 1 90 ? -7.992 -3.976 -4.656 1.00 74.44 90 ARG A C 1
ATOM 745 O O . ARG A 1 90 ? -8.748 -3.692 -3.732 1.00 74.44 90 ARG A O 1
ATOM 752 N N . ILE A 1 91 ? -7.890 -3.255 -5.766 1.00 77.06 91 ILE A N 1
ATOM 753 C CA . ILE A 1 91 ? -8.774 -2.134 -6.090 1.00 77.06 91 ILE A CA 1
ATOM 754 C C . ILE A 1 91 ? -10.195 -2.675 -6.256 1.00 77.06 91 ILE A C 1
ATOM 756 O O . ILE A 1 91 ? -10.398 -3.732 -6.863 1.00 77.06 91 ILE A O 1
ATOM 760 N N . PHE A 1 92 ? -11.177 -1.953 -5.723 1.00 56.16 92 PHE A N 1
ATOM 761 C CA . PHE A 1 92 ? -12.576 -2.337 -5.842 1.00 56.16 92 PHE A CA 1
ATOM 762 C C . PHE A 1 92 ? -12.993 -2.241 -7.322 1.00 56.16 92 PHE A C 1
ATOM 764 O O . PHE A 1 92 ? -12.948 -1.166 -7.913 1.00 56.16 92 PHE A O 1
ATOM 771 N N . GLY A 1 93 ? -13.350 -3.370 -7.943 1.00 53.75 93 GLY A N 1
ATOM 772 C CA . GLY A 1 93 ? -13.835 -3.418 -9.330 1.00 53.75 93 GLY A CA 1
ATOM 773 C C . GLY A 1 93 ? -12.812 -3.745 -10.432 1.00 53.75 93 GLY A C 1
ATOM 774 O O . GLY A 1 93 ? -13.230 -3.877 -11.579 1.00 53.75 93 GLY A O 1
ATOM 775 N N . GLU A 1 94 ? -11.518 -3.950 -10.143 1.00 49.56 94 GLU A N 1
ATOM 776 C CA . GLU A 1 94 ? -10.545 -4.406 -11.160 1.00 49.56 94 GLU A CA 1
ATOM 777 C C . GLU A 1 94 ? -10.177 -5.895 -10.997 1.00 49.56 94 GLU A C 1
ATOM 779 O O . GLU A 1 94 ? -9.408 -6.302 -10.123 1.00 49.56 94 GLU A O 1
ATOM 784 N N . ILE A 1 95 ? -10.683 -6.713 -11.926 1.00 42.81 95 ILE A N 1
ATOM 785 C CA . ILE A 1 95 ? -10.098 -8.001 -12.306 1.00 42.81 95 ILE A CA 1
ATOM 786 C C . ILE A 1 95 ? -9.043 -7.715 -13.393 1.00 42.81 95 ILE A C 1
ATOM 788 O O . ILE A 1 95 ? -9.388 -7.361 -14.512 1.00 42.81 95 ILE A O 1
ATOM 792 N N . ARG A 1 96 ? -7.758 -7.933 -13.069 1.00 41.62 96 ARG A N 1
ATOM 793 C CA . ARG A 1 96 ? -6.630 -8.166 -14.006 1.00 41.62 96 ARG A CA 1
ATOM 794 C C . ARG A 1 96 ? -6.254 -7.054 -15.017 1.00 41.62 96 ARG A C 1
ATOM 796 O O . ARG A 1 96 ? -6.196 -7.328 -16.208 1.00 41.62 96 ARG A O 1
ATOM 803 N N . SER A 1 97 ? -5.800 -5.879 -14.573 1.00 31.78 97 SER A N 1
ATOM 804 C CA . SER A 1 97 ? -4.790 -5.120 -15.348 1.00 31.78 97 SER A CA 1
ATOM 805 C C . SER A 1 97 ? -4.078 -4.065 -14.499 1.00 31.78 97 SER A C 1
ATOM 807 O O . SER A 1 97 ? -4.612 -2.990 -14.242 1.00 31.78 97 SER A O 1
ATOM 809 N N . ILE A 1 98 ? -2.844 -4.352 -14.077 1.00 40.25 98 ILE A N 1
ATOM 810 C CA . ILE A 1 98 ? -1.983 -3.370 -13.407 1.00 40.25 98 ILE A CA 1
ATOM 811 C C . ILE A 1 98 ? -1.212 -2.614 -14.496 1.00 40.25 98 ILE A C 1
ATOM 813 O O . ILE A 1 98 ? -0.108 -2.997 -14.874 1.00 40.25 98 ILE A O 1
ATOM 817 N N . THR A 1 99 ? -1.805 -1.551 -15.037 1.00 31.62 99 THR A N 1
ATOM 818 C CA . THR A 1 99 ? -1.093 -0.568 -15.868 1.00 31.62 99 THR A CA 1
ATOM 819 C C . THR A 1 99 ? -1.370 0.837 -15.354 1.00 31.62 99 THR A C 1
ATOM 821 O O . THR A 1 99 ? -2.526 1.237 -15.219 1.00 31.62 99 THR A O 1
ATOM 824 N N . GLY A 1 100 ? -0.300 1.590 -15.098 1.00 31.17 100 GLY A N 1
ATOM 825 C CA . GLY A 1 100 ? -0.342 2.980 -14.641 1.00 31.17 100 GLY A CA 1
ATOM 826 C C . GLY A 1 100 ? 0.013 3.135 -13.163 1.00 31.17 100 GLY A C 1
ATOM 827 O O . GLY A 1 100 ? -0.192 2.221 -12.373 1.00 31.17 100 GLY A O 1
ATOM 828 N N . SER A 1 101 ? 0.578 4.295 -12.821 1.00 36.00 101 SER A N 1
ATOM 829 C CA . SER A 1 101 ? 1.094 4.715 -11.510 1.00 36.00 101 SER A CA 1
ATOM 830 C C . SER A 1 101 ? 0.056 4.630 -10.373 1.00 36.00 101 SER A C 1
ATOM 832 O O . SER A 1 101 ? -0.439 5.646 -9.891 1.00 36.00 101 SER A O 1
ATOM 834 N N . LYS A 1 102 ? -0.286 3.411 -9.957 1.00 39.38 102 LYS A N 1
ATOM 835 C CA . LYS A 1 102 ? -1.219 3.067 -8.878 1.00 39.38 102 LYS A CA 1
ATOM 836 C C . LYS A 1 102 ? -0.426 2.403 -7.733 1.00 39.38 102 LYS A C 1
ATOM 838 O O . LYS A 1 102 ? 0.637 1.839 -8.005 1.00 39.38 102 LYS A O 1
ATOM 843 N N . PRO A 1 103 ? -0.872 2.469 -6.464 1.00 42.38 103 PRO A N 1
ATOM 844 C CA . PRO A 1 103 ? -0.208 1.763 -5.364 1.00 42.38 103 PRO A CA 1
ATOM 845 C C . PRO A 1 103 ? -0.105 0.268 -5.692 1.00 42.38 103 PRO A C 1
ATOM 847 O O . PRO A 1 103 ? -1.078 -0.352 -6.099 1.00 42.38 103 PRO A O 1
ATOM 850 N N . VAL A 1 104 ? 1.073 -0.338 -5.565 1.00 47.50 104 VAL A N 1
ATOM 851 C CA . VAL A 1 104 ? 1.263 -1.751 -5.970 1.00 47.50 104 VAL A CA 1
ATOM 852 C C . VAL A 1 104 ? 1.110 -2.715 -4.790 1.00 47.50 104 VAL A C 1
ATOM 854 O O . VAL A 1 104 ? 1.213 -3.924 -4.945 1.00 47.50 104 VAL A O 1
ATOM 857 N N . GLY A 1 105 ? 0.777 -2.221 -3.603 1.00 53.91 105 GLY A N 1
ATOM 858 C CA . GLY A 1 105 ? 0.485 -3.098 -2.481 1.00 53.91 105 GLY A CA 1
ATOM 859 C C . GLY A 1 105 ? -0.078 -2.330 -1.306 1.00 53.91 105 GLY A C 1
ATOM 860 O O . GLY A 1 105 ? 0.520 -1.353 -0.852 1.00 53.91 105 GLY A O 1
ATOM 861 N N . LEU A 1 106 ? -1.233 -2.792 -0.846 1.00 49.75 106 LEU A N 1
ATOM 862 C CA . LEU A 1 106 ? -1.756 -2.532 0.484 1.00 49.75 106 LEU A CA 1
ATOM 863 C C . LEU A 1 106 ? -1.810 -3.868 1.206 1.00 49.75 106 LEU A C 1
ATOM 865 O O . LEU A 1 106 ? -2.256 -4.847 0.621 1.00 49.75 106 LEU A O 1
ATOM 869 N N . VAL A 1 107 ? -1.316 -3.912 2.435 1.00 52.72 107 VAL A N 1
ATOM 870 C CA . VAL A 1 107 ? -1.125 -5.162 3.184 1.00 52.72 107 VAL A CA 1
ATOM 871 C C . VAL A 1 107 ? -1.777 -5.012 4.529 1.00 52.72 107 VAL A C 1
ATOM 873 O O . VAL A 1 107 ? -1.316 -4.165 5.278 1.00 52.72 107 VAL A O 1
ATOM 876 N N . GLU A 1 108 ? -2.812 -5.791 4.834 1.00 43.72 108 GLU A N 1
ATOM 877 C CA . GLU A 1 108 ? -3.428 -5.776 6.164 1.00 43.72 108 GLU A CA 1
ATOM 878 C C . GLU A 1 108 ? -2.489 -6.470 7.167 1.00 43.72 108 GLU A C 1
ATOM 880 O O . GLU A 1 108 ? -2.199 -7.661 7.037 1.00 43.72 108 GLU A O 1
ATOM 885 N N . GLU A 1 109 ? -1.983 -5.735 8.161 1.00 45.34 109 GLU A N 1
ATOM 886 C CA . GLU A 1 109 ? -1.238 -6.336 9.276 1.00 45.34 109 GLU A CA 1
ATOM 887 C C . GLU A 1 109 ? -2.242 -6.988 10.235 1.00 45.34 109 GLU A C 1
ATOM 889 O O . GLU A 1 109 ? -2.735 -6.357 11.168 1.00 45.34 109 GLU A O 1
ATOM 894 N N . GLY A 1 110 ? -2.598 -8.245 9.960 1.00 38.03 110 GLY A N 1
ATOM 895 C CA . GLY A 1 110 ? -3.533 -9.003 10.801 1.00 38.03 110 GLY A CA 1
ATOM 896 C C . GLY A 1 110 ? -3.748 -10.478 10.446 1.00 38.03 110 GLY A C 1
ATOM 897 O O . GLY A 1 110 ? -4.531 -11.139 11.117 1.00 38.03 110 GLY A O 1
ATOM 898 N N . SER A 1 111 ? -3.083 -11.021 9.420 1.00 36.66 111 SER A N 1
ATOM 899 C CA . SER A 1 1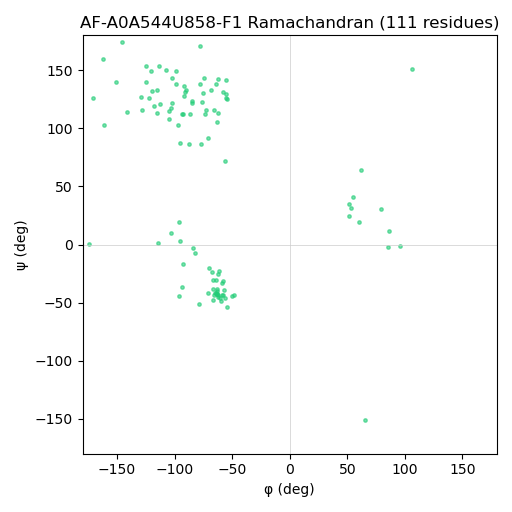11 ? -3.282 -12.419 8.979 1.00 36.66 111 SER A CA 1
ATOM 900 C C . SER A 1 111 ? -2.175 -13.387 9.406 1.00 36.66 111 SER A C 1
ATOM 902 O O . SER A 1 111 ? -2.145 -14.521 8.936 1.00 36.66 111 SER A O 1
ATOM 904 N N . PHE A 1 112 ? -1.269 -12.956 10.281 1.00 38.78 112 PHE A N 1
ATOM 905 C CA . PHE A 1 112 ? -0.259 -13.825 10.881 1.00 38.78 112 PHE A CA 1
ATOM 906 C C . PHE A 1 112 ? -0.791 -14.315 12.231 1.00 38.78 112 PHE A C 1
ATOM 908 O O . PHE A 1 112 ? -0.575 -13.660 13.248 1.00 38.78 112 PHE A O 1
ATOM 915 N N . ASN A 1 113 ? -1.540 -15.419 12.205 1.00 31.72 113 ASN A N 1
ATOM 916 C CA . ASN A 1 113 ? -1.713 -16.279 13.378 1.00 31.72 113 ASN A CA 1
ATOM 917 C C . ASN A 1 113 ? -0.600 -17.324 13.387 1.00 31.72 113 ASN A C 1
ATOM 919 O O . ASN A 1 113 ? -0.314 -17.858 12.290 1.00 31.72 113 ASN A O 1
#

Sequence (113 aa):
MYQLIKKALEPYSLGNKSLIIEKELHIGSWNNDLHYKIVADGKIFSARFIKKERSPNTVFGEISNNILFEQTKFCQFLIDNQVPFMYLFRIFGEIRSITGSKPVGLVEEGSFN